Protein AF-A0A3G5BIB3-F1 (afdb_monomer_lite)

Structure (mmCIF, N/CA/C/O backbone):
data_AF-A0A3G5BIB3-F1
#
_entry.id   AF-A0A3G5BIB3-F1
#
loop_
_atom_site.group_PDB
_atom_site.id
_atom_site.type_symbol
_atom_site.label_atom_id
_atom_site.label_alt_id
_atom_site.label_comp_id
_atom_site.label_asym_id
_atom_site.label_entity_id
_atom_site.label_seq_id
_atom_site.pdbx_PDB_ins_code
_atom_site.Cartn_x
_atom_site.Cartn_y
_atom_site.Cartn_z
_atom_site.occupancy
_atom_site.B_iso_or_equiv
_atom_site.auth_seq_id
_atom_site.auth_comp_id
_atom_site.auth_asym_id
_atom_site.auth_atom_id
_atom_site.pdbx_PDB_model_num
ATOM 1 N N . MET A 1 1 ? 19.398 27.081 -28.975 1.00 46.00 1 MET A N 1
ATOM 2 C CA . MET A 1 1 ? 18.279 27.128 -28.005 1.00 46.00 1 MET A CA 1
ATOM 3 C C . MET A 1 1 ? 17.680 25.723 -27.835 1.00 46.00 1 MET A C 1
ATOM 5 O O . MET A 1 1 ? 16.644 25.435 -28.407 1.00 46.00 1 MET A O 1
ATOM 9 N N . LYS A 1 2 ? 18.374 24.800 -27.146 1.00 48.09 2 LYS A N 1
ATOM 10 C CA . LYS A 1 2 ? 17.973 23.372 -27.026 1.00 48.09 2 LYS A CA 1
ATOM 11 C C . LYS A 1 2 ? 18.078 22.798 -25.601 1.00 48.09 2 LYS A C 1
ATOM 13 O O . LYS A 1 2 ? 17.690 21.661 -25.379 1.00 48.09 2 LYS A O 1
ATOM 18 N N . PHE A 1 3 ? 18.559 23.583 -24.635 1.00 48.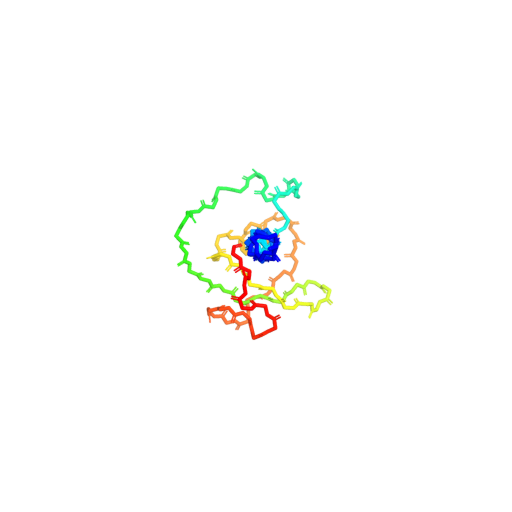06 3 PHE A N 1
ATOM 19 C CA . PHE A 1 3 ? 18.850 23.109 -23.275 1.00 48.06 3 PHE A CA 1
ATOM 20 C C . PHE A 1 3 ? 17.691 23.272 -22.277 1.00 48.06 3 PHE A C 1
ATOM 22 O O . PHE A 1 3 ? 17.754 22.719 -21.189 1.00 48.06 3 PHE A O 1
ATOM 29 N N . LEU A 1 4 ? 16.615 23.982 -22.636 1.00 48.22 4 LEU A N 1
ATOM 30 C CA . LEU A 1 4 ? 15.492 24.241 -21.721 1.00 48.22 4 LEU A CA 1
ATOM 31 C C . LEU A 1 4 ? 14.483 23.082 -21.620 1.00 48.22 4 LEU A C 1
ATOM 33 O O . LEU A 1 4 ? 13.784 22.971 -20.619 1.00 48.22 4 LEU A O 1
ATOM 37 N N . LEU A 1 5 ? 14.423 22.197 -22.621 1.00 49.53 5 LEU A N 1
ATOM 38 C CA . LEU A 1 5 ? 13.483 21.065 -22.639 1.00 49.53 5 LEU A CA 1
ATOM 39 C C . LEU A 1 5 ? 13.928 19.894 -21.750 1.00 49.53 5 LEU A C 1
ATOM 41 O O . LEU A 1 5 ? 13.087 19.167 -21.233 1.00 49.53 5 LEU A O 1
ATOM 45 N N . VAL A 1 6 ? 15.237 19.728 -21.535 1.00 52.22 6 VAL A N 1
ATOM 46 C CA . VAL A 1 6 ? 15.771 18.614 -20.731 1.00 52.22 6 VAL A CA 1
ATOM 47 C C . VAL A 1 6 ? 15.498 18.828 -19.238 1.00 52.22 6 VAL A C 1
ATOM 49 O O . VAL A 1 6 ? 15.204 17.870 -18.528 1.00 52.22 6 VAL A O 1
ATOM 52 N N . SER A 1 7 ? 15.495 20.078 -18.762 1.00 51.31 7 SER A N 1
ATOM 53 C CA . SER A 1 7 ? 15.245 20.373 -17.345 1.00 51.31 7 SER A CA 1
ATOM 54 C C . SER A 1 7 ? 13.793 20.136 -16.917 1.00 51.31 7 SER A C 1
ATOM 56 O O . SER A 1 7 ? 13.565 19.713 -15.788 1.00 51.31 7 SER A O 1
ATOM 58 N N . PHE A 1 8 ? 12.805 20.336 -17.797 1.00 47.59 8 PHE A N 1
ATOM 59 C CA . PHE A 1 8 ? 11.394 20.101 -17.451 1.00 47.59 8 PHE A CA 1
ATOM 60 C C . PHE A 1 8 ? 11.046 18.611 -17.316 1.00 47.59 8 PHE A C 1
ATOM 62 O O . PHE A 1 8 ? 10.244 18.246 -16.457 1.00 47.59 8 PHE A O 1
ATOM 69 N N . ALA A 1 9 ? 11.682 17.740 -18.105 1.00 50.47 9 ALA A N 1
ATOM 70 C CA . ALA A 1 9 ? 11.471 16.294 -18.006 1.00 50.47 9 ALA A CA 1
ATOM 71 C C . ALA A 1 9 ? 11.986 15.717 -16.674 1.00 50.47 9 ALA A C 1
ATOM 73 O O . ALA A 1 9 ? 11.385 14.800 -16.121 1.00 50.47 9 ALA A O 1
ATOM 74 N N . ILE A 1 10 ? 13.066 16.284 -16.126 1.00 51.78 10 ILE A N 1
ATOM 75 C CA . ILE A 1 10 ? 13.637 15.845 -14.845 1.00 51.78 10 ILE A CA 1
ATOM 76 C C . ILE A 1 10 ? 12.742 16.281 -13.676 1.00 51.78 10 ILE A C 1
ATOM 78 O O . ILE A 1 10 ? 12.535 15.506 -12.748 1.00 51.78 10 ILE A O 1
ATOM 82 N N . VAL A 1 11 ? 12.136 17.472 -13.740 1.00 46.19 11 VAL A N 1
ATOM 83 C CA . VAL A 1 11 ? 11.208 17.953 -12.698 1.00 46.19 11 VAL A CA 1
ATOM 84 C C . VAL A 1 11 ? 9.925 17.110 -12.649 1.00 46.19 11 VAL A C 1
ATOM 86 O O . VAL A 1 11 ? 9.439 16.805 -11.562 1.00 46.19 11 VAL A O 1
ATOM 89 N N . LEU A 1 12 ? 9.421 16.645 -13.798 1.00 43.19 12 LEU A N 1
ATOM 90 C CA . LEU A 1 12 ? 8.273 15.728 -13.849 1.00 43.19 12 LEU A CA 1
ATOM 91 C C . LEU A 1 12 ? 8.593 14.326 -13.304 1.00 43.19 12 LEU A C 1
ATOM 93 O O . LEU A 1 12 ? 7.710 13.692 -12.734 1.00 43.19 12 LEU A O 1
ATOM 97 N N . MET A 1 13 ? 9.843 13.856 -13.403 1.00 41.94 13 MET A N 1
ATOM 98 C CA . MET A 1 13 ? 10.250 12.595 -12.766 1.00 41.94 13 MET A CA 1
ATOM 99 C C . MET A 1 13 ? 10.360 12.693 -11.238 1.00 41.94 13 MET A C 1
ATOM 101 O O . MET A 1 13 ? 10.218 11.680 -10.560 1.00 41.94 13 MET A O 1
ATOM 105 N N . ILE A 1 14 ? 10.574 13.889 -10.682 1.00 46.34 14 ILE A N 1
ATOM 106 C CA . ILE A 1 14 ? 10.649 14.094 -9.225 1.00 46.34 14 ILE A CA 1
ATOM 107 C C . ILE A 1 14 ? 9.242 14.236 -8.617 1.00 46.34 14 ILE A C 1
ATOM 109 O O . ILE A 1 14 ? 9.015 13.813 -7.488 1.00 46.34 14 ILE A O 1
ATOM 113 N N . LEU A 1 15 ? 8.276 14.769 -9.372 1.00 42.66 15 LEU A N 1
ATOM 114 C CA . LEU A 1 15 ? 6.886 14.938 -8.921 1.00 42.66 15 LEU A CA 1
ATOM 115 C C . LEU A 1 15 ? 6.035 13.658 -9.014 1.00 42.66 15 LEU A C 1
ATOM 117 O O . LEU A 1 15 ? 4.955 13.606 -8.437 1.00 42.66 15 LEU A O 1
ATOM 121 N N . GLY A 1 16 ? 6.514 12.628 -9.717 1.00 40.78 16 GLY A N 1
ATOM 122 C CA . GLY A 1 16 ? 5.858 11.318 -9.813 1.00 40.78 16 GLY A CA 1
ATOM 123 C C . GLY A 1 16 ? 6.141 10.372 -8.641 1.00 40.78 16 GLY A C 1
ATOM 124 O O . GLY A 1 16 ? 5.712 9.224 -8.678 1.00 40.78 16 GLY A O 1
ATOM 125 N N . LEU A 1 17 ? 6.861 10.824 -7.610 1.00 47.19 17 LEU A N 1
ATOM 126 C CA . LEU A 1 17 ? 7.032 10.112 -6.339 1.00 47.19 17 LEU A CA 1
ATOM 127 C C . LEU A 1 17 ? 5.808 10.358 -5.450 1.00 47.19 17 LEU A C 1
ATOM 129 O O . LEU A 1 17 ? 5.915 10.909 -4.359 1.00 47.19 17 LEU A O 1
ATOM 133 N N . THR A 1 18 ? 4.618 10.010 -5.934 1.00 52.75 18 THR A N 1
ATOM 134 C CA . THR A 1 18 ? 3.437 10.007 -5.074 1.00 52.75 18 THR A CA 1
ATOM 135 C C . THR A 1 18 ? 3.522 8.750 -4.231 1.00 52.75 18 THR A C 1
ATOM 137 O O . THR A 1 18 ? 3.388 7.642 -4.756 1.00 52.75 18 THR A O 1
ATOM 140 N N . SER A 1 19 ? 3.791 8.895 -2.939 1.00 57.78 19 SER A N 1
ATOM 141 C CA . SER A 1 19 ? 3.668 7.770 -2.030 1.00 57.78 19 SER A CA 1
ATOM 142 C C . SER A 1 19 ? 2.241 7.231 -2.093 1.00 57.78 19 SER A C 1
ATOM 144 O O . SER A 1 19 ? 1.273 7.993 -2.167 1.00 57.78 19 SER A O 1
ATOM 146 N N . GLY A 1 20 ? 2.073 5.906 -2.074 1.00 61.69 20 GLY A N 1
ATOM 147 C CA . GLY A 1 20 ? 0.736 5.286 -2.088 1.00 61.69 20 GLY A CA 1
ATOM 148 C C . GLY A 1 20 ? -0.116 5.616 -0.856 1.00 61.69 20 GLY A C 1
ATOM 149 O O . GLY A 1 20 ? -1.270 5.202 -0.750 1.00 61.69 20 GLY A O 1
ATOM 150 N N . TYR A 1 21 ? 0.451 6.368 0.082 1.00 68.75 21 TYR A N 1
ATOM 151 C CA . TYR A 1 21 ? -0.184 6.940 1.251 1.00 68.75 21 TYR A CA 1
ATOM 152 C C . TYR A 1 21 ? 0.209 8.417 1.369 1.00 68.75 21 TYR A C 1
ATOM 154 O O . TYR A 1 21 ? 1.262 8.832 0.889 1.00 68.75 21 TYR A O 1
ATOM 162 N N . ASP A 1 22 ? -0.652 9.200 2.007 1.00 71.69 22 ASP A N 1
ATOM 163 C CA . ASP A 1 22 ? -0.386 10.606 2.295 1.00 71.69 22 ASP A CA 1
ATOM 164 C C . ASP A 1 22 ? 0.574 10.699 3.494 1.00 71.69 22 ASP A C 1
ATOM 166 O O . ASP A 1 22 ? 0.237 10.280 4.605 1.00 71.69 22 ASP A O 1
ATOM 170 N N . ASP A 1 23 ? 1.789 11.197 3.270 1.00 66.69 23 ASP A N 1
ATOM 171 C CA . ASP A 1 23 ? 2.812 11.393 4.301 1.00 66.69 23 ASP A CA 1
ATOM 172 C C . ASP A 1 23 ? 2.518 12.593 5.216 1.00 66.69 23 ASP A C 1
ATOM 174 O O . ASP A 1 23 ? 3.115 12.712 6.290 1.00 66.69 23 ASP A O 1
ATOM 178 N N . HIS A 1 24 ? 1.546 13.431 4.847 1.00 68.81 24 HIS A N 1
ATOM 179 C CA . HIS A 1 24 ? 0.995 14.486 5.689 1.00 68.81 24 HIS A CA 1
ATOM 180 C C . HIS A 1 24 ? -0.204 14.028 6.527 1.00 68.81 24 HIS A C 1
ATOM 182 O O . HIS A 1 24 ? -0.618 14.759 7.435 1.00 68.81 24 HIS A O 1
ATOM 188 N N . ASP A 1 25 ? -0.758 12.835 6.288 1.00 74.56 25 ASP A N 1
ATOM 189 C CA . ASP A 1 25 ? -1.848 12.324 7.114 1.00 74.56 25 ASP A CA 1
ATOM 190 C C . ASP A 1 25 ? -1.301 11.989 8.527 1.00 74.56 25 ASP A C 1
ATOM 192 O O . ASP A 1 25 ? -0.350 11.207 8.686 1.00 74.56 25 ASP A O 1
ATOM 196 N N . PRO A 1 26 ? -1.884 12.583 9.592 1.00 77.19 26 PRO A N 1
ATOM 197 C CA . PRO A 1 26 ? -1.435 12.412 10.975 1.00 77.19 26 PRO A CA 1
ATOM 198 C C . PRO A 1 26 ? -1.451 10.956 11.458 1.00 77.19 26 PRO A C 1
ATOM 200 O O . PRO A 1 26 ? -0.808 10.640 12.464 1.00 77.19 26 PRO A O 1
ATOM 203 N N . CYS A 1 27 ? -2.167 10.075 10.759 1.00 79.31 27 CYS A N 1
ATOM 204 C CA . CYS A 1 27 ? -2.071 8.632 10.911 1.00 79.31 27 CYS A CA 1
ATOM 205 C C . CYS A 1 27 ? -0.661 8.113 10.592 1.00 79.31 27 CYS A C 1
ATOM 207 O O . CYS A 1 27 ? -0.010 7.500 11.442 1.00 79.31 27 CYS A O 1
ATOM 209 N N . PHE A 1 28 ? -0.173 8.373 9.378 1.00 76.25 28 PHE A N 1
ATOM 210 C CA . PHE A 1 28 ? 1.056 7.771 8.864 1.00 76.25 28 PHE A CA 1
ATOM 211 C C . PHE A 1 28 ? 2.306 8.399 9.485 1.00 76.25 28 PHE A C 1
ATOM 213 O O . PHE A 1 28 ? 3.305 7.705 9.664 1.00 76.25 28 PHE A O 1
ATOM 220 N N . LEU A 1 29 ? 2.227 9.654 9.944 1.00 73.88 29 LEU A N 1
ATOM 221 C CA . LEU A 1 29 ? 3.297 10.322 10.702 1.00 73.88 29 LEU A CA 1
ATOM 222 C C . LEU A 1 29 ? 3.671 9.605 12.009 1.00 73.88 29 LEU A C 1
ATOM 224 O O . LEU A 1 29 ? 4.805 9.713 12.479 1.00 73.88 29 LEU A O 1
ATOM 228 N N . LYS A 1 30 ? 2.733 8.872 12.618 1.00 71.44 30 LYS A N 1
ATOM 229 C CA . LYS A 1 30 ? 2.969 8.137 13.874 1.00 71.44 30 LYS A CA 1
ATOM 230 C C . LYS A 1 30 ? 3.527 6.736 13.649 1.00 71.44 30 LYS A C 1
ATOM 232 O O . LYS A 1 30 ? 3.934 6.074 14.605 1.00 71.44 30 LYS A O 1
ATOM 237 N N . CYS A 1 31 ? 3.558 6.278 12.406 1.00 73.75 31 CYS A N 1
ATOM 238 C CA . CYS A 1 31 ? 3.958 4.928 12.074 1.00 73.75 31 CYS A CA 1
ATOM 239 C C . CYS A 1 31 ? 5.441 4.873 11.715 1.00 73.75 31 CYS A C 1
ATOM 241 O O . CYS A 1 31 ? 5.928 5.552 10.815 1.00 73.75 31 CYS A O 1
ATOM 243 N N . LYS A 1 32 ? 6.187 4.022 12.424 1.00 68.50 32 LYS A N 1
ATOM 244 C CA . LYS A 1 32 ? 7.560 3.692 12.040 1.00 68.50 32 LYS A CA 1
ATOM 245 C C . LYS A 1 32 ? 7.526 2.655 10.928 1.00 68.50 32 LYS A C 1
ATOM 247 O O . LYS A 1 32 ? 7.342 1.469 11.192 1.00 68.50 32 LYS A O 1
ATOM 252 N N . PHE A 1 33 ? 7.730 3.097 9.695 1.00 71.38 33 PHE A N 1
ATOM 253 C CA . PHE A 1 33 ? 7.915 2.189 8.570 1.00 71.38 33 PHE A CA 1
ATOM 254 C C . PHE A 1 33 ? 9.363 1.717 8.516 1.00 71.38 33 PHE A C 1
ATOM 256 O O . PHE A 1 33 ? 10.306 2.512 8.573 1.00 71.38 33 PHE A O 1
ATOM 263 N N . TRP A 1 34 ? 9.554 0.412 8.365 1.00 63.72 34 TRP A N 1
ATOM 264 C CA . TRP A 1 34 ? 10.847 -0.110 7.955 1.00 63.72 34 TRP A CA 1
ATOM 265 C C . TRP A 1 34 ? 11.081 0.306 6.505 1.00 63.72 34 TRP A C 1
ATOM 267 O O . TRP A 1 34 ? 10.223 0.083 5.661 1.00 63.72 34 TRP A O 1
ATOM 277 N N . ARG A 1 35 ? 12.243 0.883 6.183 1.00 64.62 35 ARG A N 1
ATOM 278 C CA . ARG A 1 35 ? 12.587 1.298 4.805 1.00 64.62 35 ARG A CA 1
ATOM 279 C C . ARG A 1 35 ? 12.860 0.125 3.850 1.00 64.62 35 ARG A C 1
ATOM 281 O O . ARG A 1 35 ? 13.443 0.321 2.789 1.00 64.62 35 ARG A O 1
ATOM 288 N N . SER A 1 36 ? 12.482 -1.096 4.227 1.00 72.94 36 SER A N 1
ATOM 289 C CA . SER A 1 36 ? 12.585 -2.240 3.329 1.00 72.94 36 SER A CA 1
ATOM 290 C C . SER A 1 36 ? 11.491 -2.121 2.275 1.00 72.94 36 SER A C 1
ATOM 292 O O . SER A 1 36 ? 10.303 -2.064 2.607 1.00 72.94 36 SER A O 1
ATOM 294 N N . ILE A 1 37 ? 11.914 -2.027 1.017 1.00 78.00 37 ILE A N 1
ATOM 295 C CA . ILE A 1 37 ? 11.029 -1.883 -0.134 1.00 78.00 37 ILE A CA 1
ATOM 296 C C . ILE A 1 37 ? 10.524 -3.282 -0.485 1.00 78.00 37 ILE A C 1
ATOM 298 O O . ILE A 1 37 ? 11.255 -4.094 -1.046 1.00 78.00 37 ILE A O 1
ATOM 302 N N . SER A 1 38 ? 9.273 -3.562 -0.134 1.00 86.06 38 SER A N 1
ATOM 303 C CA . SER A 1 38 ? 8.573 -4.803 -0.465 1.00 86.06 38 SER A CA 1
ATOM 304 C C . SER A 1 38 ? 7.170 -4.430 -0.904 1.00 86.06 38 SER A C 1
ATOM 306 O O . SER A 1 38 ? 6.225 -4.481 -0.120 1.00 86.06 38 SER A O 1
ATOM 308 N N . ARG A 1 39 ? 7.065 -3.939 -2.141 1.00 87.06 39 ARG A N 1
ATOM 309 C CA . ARG A 1 39 ? 5.848 -3.283 -2.616 1.00 87.06 39 ARG A CA 1
ATOM 310 C C . ARG A 1 39 ? 4.642 -4.200 -2.520 1.00 87.06 39 ARG A C 1
ATOM 312 O O . ARG A 1 39 ? 4.748 -5.402 -2.771 1.00 87.06 39 ARG A O 1
ATOM 319 N N . ILE A 1 40 ? 3.500 -3.607 -2.219 1.00 90.50 40 ILE A N 1
ATOM 320 C CA . ILE A 1 40 ? 2.215 -4.296 -2.186 1.00 90.50 40 ILE A CA 1
ATOM 321 C C . ILE A 1 40 ? 1.149 -3.456 -2.875 1.00 90.50 40 ILE A C 1
ATOM 323 O O . ILE A 1 40 ? 1.165 -2.229 -2.790 1.00 90.50 40 ILE A O 1
ATOM 327 N N . CYS A 1 41 ? 0.200 -4.128 -3.510 1.00 91.31 41 CYS A N 1
ATOM 328 C CA . CYS A 1 41 ? -0.973 -3.508 -4.086 1.00 91.31 41 CYS A CA 1
ATOM 329 C C . CYS A 1 41 ? -2.131 -3.642 -3.105 1.00 91.31 41 CYS A C 1
ATOM 331 O O . CYS A 1 41 ? -2.453 -4.749 -2.655 1.00 91.31 41 CYS A O 1
ATOM 333 N N . VAL A 1 42 ? -2.761 -2.521 -2.768 1.00 92.56 42 VAL A N 1
ATOM 334 C CA . VAL A 1 42 ? -3.906 -2.487 -1.860 1.00 92.56 42 VAL A CA 1
ATOM 335 C C . VAL A 1 42 ? -5.103 -1.824 -2.517 1.00 92.56 42 VAL A C 1
ATOM 337 O O . VAL A 1 42 ? -4.956 -0.930 -3.345 1.00 92.56 42 VAL A O 1
ATOM 340 N N . LYS A 1 43 ? -6.298 -2.220 -2.089 1.00 92.44 43 LYS A N 1
ATOM 341 C CA . LYS A 1 43 ? -7.545 -1.529 -2.390 1.00 92.44 43 LYS A CA 1
ATOM 342 C C . LYS A 1 43 ? -7.947 -0.669 -1.200 1.00 92.44 43 LYS A C 1
ATOM 344 O O . LYS A 1 43 ? -8.078 -1.163 -0.079 1.00 92.44 43 LYS A O 1
ATOM 349 N N . THR A 1 44 ? -8.107 0.621 -1.451 1.00 89.81 44 THR A N 1
ATOM 350 C CA . THR A 1 44 ? -8.572 1.617 -0.479 1.00 89.81 44 THR A CA 1
ATOM 351 C C . THR A 1 44 ? -10.086 1.543 -0.280 1.00 89.81 44 THR A C 1
ATOM 353 O O . THR A 1 44 ? -10.797 0.873 -1.031 1.00 89.81 44 THR A O 1
ATOM 356 N N . GLU A 1 45 ? -10.583 2.257 0.729 1.00 89.12 45 GLU A N 1
ATOM 357 C CA . GLU A 1 45 ? -12.006 2.308 1.095 1.00 89.12 45 GLU A CA 1
ATOM 358 C C . GLU A 1 45 ? -12.877 2.852 -0.045 1.00 89.12 45 GLU A C 1
ATOM 360 O O . GLU A 1 45 ? -13.969 2.344 -0.288 1.00 89.12 45 GLU A O 1
ATOM 365 N N . ASP A 1 46 ? -12.343 3.809 -0.807 1.00 87.19 46 ASP A N 1
ATOM 366 C CA . ASP A 1 46 ? -12.993 4.410 -1.978 1.00 87.19 46 ASP A CA 1
ATOM 367 C C . ASP A 1 46 ? -12.974 3.492 -3.214 1.00 87.19 46 ASP A C 1
ATOM 369 O O . ASP A 1 46 ? -13.418 3.862 -4.300 1.00 87.19 46 ASP A O 1
ATOM 373 N N . GLY A 1 47 ? -12.418 2.285 -3.079 1.00 87.31 47 GLY A N 1
ATOM 374 C CA . GLY A 1 47 ? -12.299 1.303 -4.149 1.00 87.31 47 GLY A CA 1
ATOM 375 C C . GLY A 1 47 ? -11.116 1.525 -5.090 1.00 87.31 47 GLY A C 1
ATOM 376 O O . GLY A 1 47 ? -10.957 0.740 -6.024 1.00 87.31 47 GLY A O 1
ATOM 377 N N . THR A 1 48 ? -10.278 2.538 -4.843 1.00 88.81 48 THR A N 1
ATOM 378 C CA . THR A 1 48 ? -9.075 2.806 -5.648 1.00 88.81 48 THR A CA 1
ATOM 379 C C . THR A 1 48 ? -7.927 1.875 -5.269 1.00 88.81 48 THR A C 1
ATOM 381 O O . THR A 1 48 ? -7.733 1.568 -4.089 1.00 88.81 48 THR A O 1
ATOM 384 N N . GLU A 1 49 ? -7.169 1.430 -6.266 1.00 89.81 49 GLU A N 1
ATOM 385 C CA . GLU A 1 49 ? -5.962 0.626 -6.078 1.00 89.81 49 GLU A CA 1
ATOM 386 C C . GLU A 1 49 ? -4.747 1.539 -5.896 1.00 89.81 49 GLU A C 1
ATOM 388 O O . GLU A 1 49 ? -4.563 2.485 -6.664 1.00 89.81 49 GLU A O 1
ATOM 393 N N . LYS A 1 50 ? -3.927 1.264 -4.878 1.00 88.00 50 LYS A N 1
ATOM 394 C CA . LYS A 1 50 ? -2.708 2.020 -4.570 1.00 88.00 50 LYS A CA 1
ATOM 395 C C . LYS A 1 50 ? -1.544 1.093 -4.270 1.00 88.00 50 LYS A C 1
ATOM 397 O O . LYS A 1 50 ? -1.717 0.078 -3.587 1.00 88.00 50 LYS A O 1
ATOM 402 N N . THR A 1 51 ? -0.351 1.470 -4.715 1.00 89.19 51 THR A N 1
ATOM 403 C CA . THR A 1 51 ? 0.870 0.735 -4.372 1.00 89.19 51 THR A CA 1
ATOM 404 C C . THR A 1 51 ? 1.503 1.301 -3.115 1.00 89.19 51 THR A C 1
ATOM 406 O O . THR A 1 51 ? 1.913 2.455 -3.087 1.00 89.19 51 THR A O 1
ATOM 409 N N . LEU A 1 52 ? 1.640 0.478 -2.078 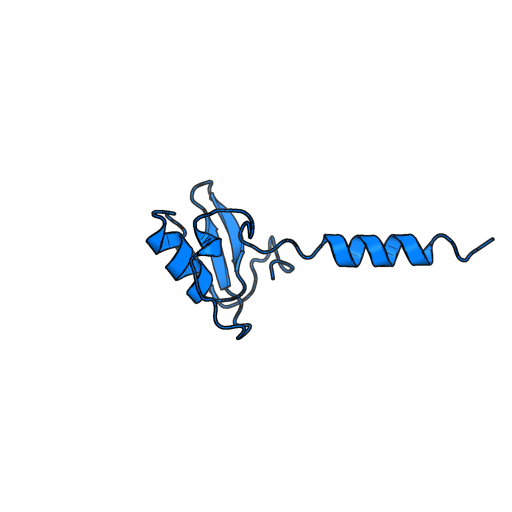1.00 87.12 52 LEU A N 1
ATOM 410 C CA . LEU A 1 52 ? 2.368 0.843 -0.866 1.00 87.12 52 LEU A CA 1
ATOM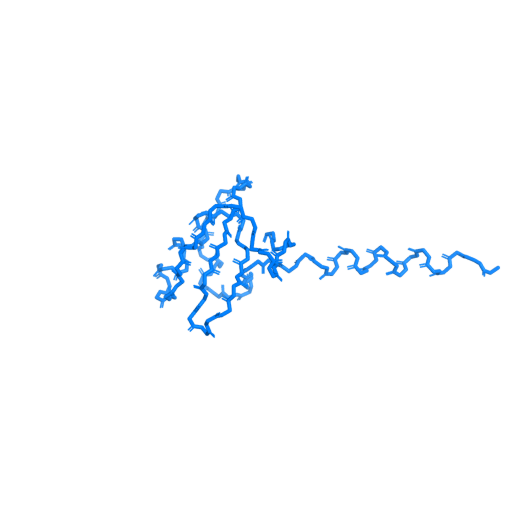 411 C C . LEU A 1 52 ? 3.789 0.286 -0.890 1.00 87.12 52 LEU A C 1
ATOM 413 O O . LEU A 1 52 ? 4.065 -0.767 -1.468 1.00 87.12 52 LEU A O 1
ATOM 417 N N . ILE A 1 53 ? 4.671 0.963 -0.161 1.00 83.62 53 ILE A N 1
ATOM 418 C CA . ILE A 1 53 ? 6.103 0.657 -0.034 1.00 83.62 53 ILE A CA 1
ATOM 419 C C . ILE A 1 53 ? 6.329 -0.730 0.579 1.00 83.62 53 ILE A C 1
ATOM 421 O O . ILE A 1 53 ? 7.290 -1.419 0.228 1.00 83.62 53 ILE A O 1
ATOM 425 N N . ASN A 1 54 ? 5.462 -1.103 1.532 1.00 85.44 54 ASN A N 1
ATOM 426 C CA . ASN A 1 54 ? 5.429 -2.385 2.222 1.00 85.44 54 ASN A CA 1
ATOM 427 C C . ASN A 1 54 ? 4.160 -2.579 3.063 1.00 85.44 54 ASN A C 1
ATOM 429 O O . ASN A 1 54 ? 3.361 -1.665 3.276 1.00 85.44 54 ASN A O 1
ATOM 433 N N . GLU A 1 55 ? 4.021 -3.784 3.615 1.00 88.56 55 GLU A N 1
ATOM 434 C CA . GLU A 1 55 ? 2.935 -4.152 4.528 1.00 88.56 55 GLU A CA 1
ATOM 435 C C . GLU A 1 55 ? 2.898 -3.350 5.829 1.00 88.56 55 GLU A C 1
ATOM 437 O O . GLU A 1 55 ? 1.833 -3.236 6.431 1.00 88.56 55 GLU A O 1
ATOM 442 N N . SER A 1 56 ? 4.011 -2.750 6.269 1.00 86.62 56 SER A N 1
ATOM 443 C CA . SER A 1 56 ? 3.998 -1.916 7.482 1.00 86.62 56 SER A CA 1
ATOM 444 C C . SER A 1 56 ? 3.098 -0.692 7.296 1.00 86.62 56 SER A C 1
ATOM 446 O O . SER A 1 56 ? 2.441 -0.264 8.243 1.00 86.62 56 SER A O 1
ATOM 448 N N . VAL A 1 57 ? 3.009 -0.166 6.071 1.00 86.44 57 VAL A N 1
ATOM 449 C CA . VAL A 1 57 ? 2.080 0.919 5.726 1.00 86.44 57 VAL A CA 1
ATOM 450 C C . VAL A 1 57 ? 0.632 0.445 5.778 1.00 86.44 57 VAL A C 1
ATOM 452 O O .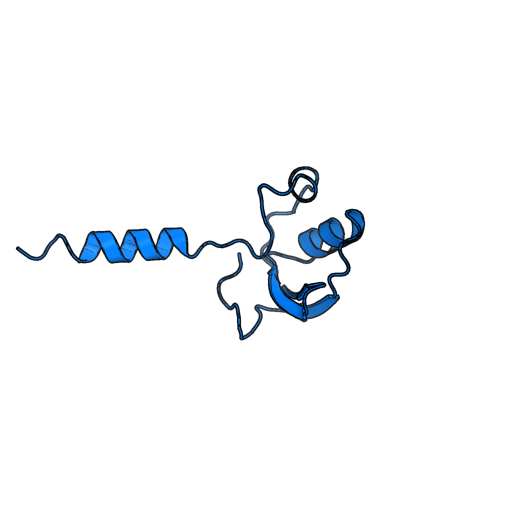 VAL A 1 57 ? -0.218 1.134 6.336 1.00 86.44 57 VAL A O 1
ATOM 455 N N . LEU A 1 58 ? 0.344 -0.760 5.281 1.00 88.50 58 LEU A N 1
ATOM 456 C CA . LEU A 1 58 ? -0.995 -1.344 5.380 1.00 88.50 58 LEU A CA 1
ATOM 457 C C . LEU A 1 58 ? -1.407 -1.582 6.841 1.00 88.50 58 LEU A C 1
ATOM 459 O O . LEU A 1 58 ? -2.543 -1.303 7.220 1.00 88.50 58 LEU A O 1
ATOM 463 N N . LEU A 1 59 ? -0.492 -2.075 7.678 1.00 88.62 59 LEU A N 1
ATOM 464 C CA . LEU A 1 59 ? -0.735 -2.257 9.112 1.00 88.62 59 LEU A CA 1
ATOM 465 C C . LEU A 1 59 ? -1.000 -0.923 9.815 1.00 88.62 59 LEU A C 1
ATOM 467 O O . LEU A 1 59 ? -1.909 -0.838 10.639 1.00 88.62 59 LEU A O 1
ATOM 471 N N . CYS A 1 60 ? -0.252 0.119 9.457 1.00 87.44 60 CYS A N 1
ATOM 472 C CA . CYS A 1 60 ? -0.490 1.472 9.945 1.00 87.44 60 CYS A CA 1
ATOM 473 C C . CYS A 1 60 ? -1.885 1.977 9.563 1.00 87.44 60 CYS A C 1
ATOM 475 O O . CYS A 1 60 ? -2.640 2.410 10.431 1.00 87.44 60 CYS A O 1
ATOM 477 N N . ALA A 1 61 ? -2.258 1.839 8.288 1.00 87.94 61 ALA A N 1
ATOM 478 C CA . ALA A 1 61 ? -3.571 2.235 7.793 1.00 87.94 61 ALA A CA 1
ATOM 479 C C . ALA A 1 61 ? -4.694 1.548 8.592 1.00 87.94 61 ALA A C 1
ATOM 481 O O . ALA A 1 61 ? -5.606 2.218 9.077 1.00 87.94 61 ALA A O 1
ATOM 482 N N . LYS A 1 62 ? -4.574 0.236 8.838 1.00 87.31 62 LYS A N 1
ATOM 483 C CA . LYS A 1 62 ? -5.514 -0.519 9.686 1.00 87.31 62 LYS A CA 1
ATOM 484 C C . LYS A 1 62 ? -5.559 -0.003 11.125 1.00 87.31 62 LYS A C 1
ATOM 486 O O . LYS A 1 62 ? -6.644 0.133 11.681 1.00 87.31 62 LYS A O 1
ATOM 491 N N . GLY A 1 63 ? -4.407 0.319 11.717 1.00 85.38 63 GLY A N 1
ATOM 492 C CA . GLY A 1 63 ? -4.324 0.937 13.047 1.00 85.38 63 GLY A CA 1
ATOM 493 C C . GLY A 1 63 ? -5.015 2.303 13.130 1.00 85.38 63 GLY A C 1
ATOM 494 O O . GLY A 1 63 ? -5.464 2.706 14.199 1.00 85.38 63 GLY A O 1
ATOM 495 N N . CYS A 1 64 ? -5.162 2.983 11.996 1.00 86.38 64 CYS A N 1
ATOM 496 C CA . CYS A 1 64 ? -5.903 4.233 11.865 1.00 86.38 64 CYS A CA 1
ATOM 497 C C . CYS A 1 64 ? -7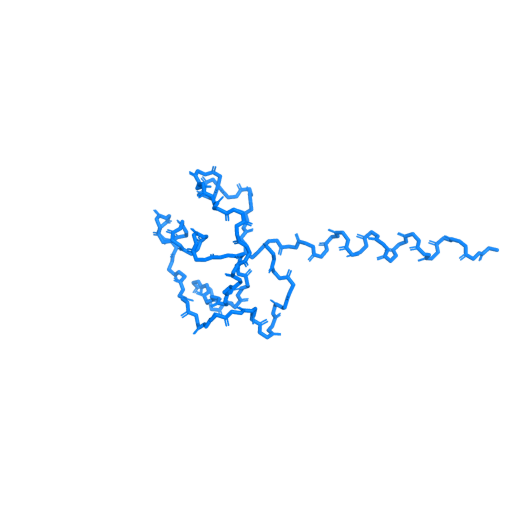.353 4.047 11.411 1.00 86.38 64 CYS A C 1
ATOM 499 O O . CYS A 1 64 ? -7.965 5.001 10.935 1.00 86.38 64 CYS A O 1
ATOM 501 N N . ASN A 1 65 ? -7.902 2.836 11.540 1.00 86.50 65 ASN A N 1
ATOM 502 C CA . ASN A 1 65 ? -9.249 2.481 11.096 1.00 86.50 65 ASN A CA 1
ATOM 503 C C . ASN A 1 65 ? -9.497 2.705 9.596 1.00 86.50 65 ASN A C 1
ATOM 505 O O . ASN A 1 65 ? -10.646 2.847 9.190 1.00 86.50 65 ASN A O 1
ATOM 509 N N . ARG A 1 66 ? -8.448 2.709 8.762 1.00 87.06 66 ARG A N 1
ATOM 510 C CA . ARG A 1 66 ? -8.604 2.668 7.306 1.00 87.06 66 ARG A CA 1
ATOM 511 C C . ARG A 1 66 ? -8.835 1.225 6.881 1.00 87.06 66 ARG A C 1
ATOM 513 O O . ARG A 1 66 ? -7.997 0.352 7.125 1.00 87.06 66 ARG A O 1
ATOM 520 N N . ASN A 1 67 ? -9.942 0.967 6.200 1.00 88.50 67 ASN A N 1
ATOM 521 C CA . ASN A 1 67 ? -10.315 -0.352 5.704 1.00 88.50 67 ASN A CA 1
ATOM 522 C C . ASN A 1 67 ? -9.614 -0.689 4.376 1.00 88.50 67 ASN A C 1
ATOM 524 O O . ASN A 1 67 ? -10.243 -0.960 3.354 1.00 88.50 67 ASN A O 1
ATOM 528 N N . TRP A 1 68 ? -8.283 -0.624 4.378 1.00 91.50 68 TRP A N 1
ATOM 529 C CA . TRP A 1 68 ? -7.469 -0.986 3.222 1.00 91.50 68 TRP A CA 1
ATOM 530 C C . TRP A 1 68 ? -7.252 -2.496 3.188 1.00 91.50 68 TRP A C 1
ATOM 532 O O . TRP A 1 68 ? -6.959 -3.135 4.205 1.00 91.50 68 TRP A O 1
ATOM 542 N N . THR A 1 69 ? -7.371 -3.078 2.001 1.00 93.12 69 THR A N 1
ATOM 543 C CA . THR A 1 69 ? -7.254 -4.524 1.791 1.00 93.12 69 THR A CA 1
ATOM 544 C C . THR A 1 69 ? -6.086 -4.838 0.877 1.00 93.12 69 THR A C 1
ATOM 546 O O . THR A 1 69 ? -5.920 -4.216 -0.165 1.00 93.12 69 THR A O 1
ATOM 549 N N . LEU A 1 70 ? -5.258 -5.805 1.275 1.00 93.62 70 LEU A N 1
ATOM 550 C CA . LEU A 1 70 ? -4.193 -6.314 0.418 1.00 93.62 70 LEU A CA 1
ATOM 551 C C . LEU A 1 70 ? -4.823 -7.063 -0.760 1.00 93.62 70 LEU A C 1
ATOM 553 O O . LEU A 1 70 ? -5.616 -7.976 -0.536 1.00 93.62 70 LEU A O 1
ATOM 557 N N . LEU A 1 71 ? -4.458 -6.690 -1.985 1.00 93.56 71 LEU A N 1
ATOM 558 C CA . LEU A 1 71 ? -4.830 -7.429 -3.191 1.00 93.56 71 LEU A CA 1
ATOM 559 C C . L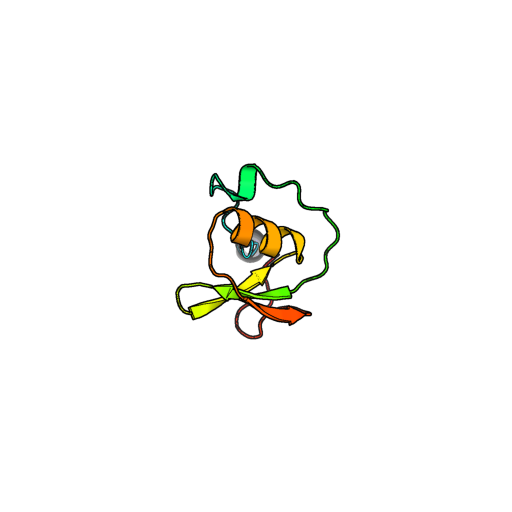EU A 1 71 ? -3.753 -8.460 -3.532 1.00 93.56 71 LEU A C 1
ATOM 561 O O . LEU A 1 71 ? -4.038 -9.652 -3.604 1.00 93.56 71 LEU A O 1
ATOM 565 N N . HIS A 1 72 ? -2.510 -8.010 -3.710 1.00 93.88 72 HIS A N 1
ATOM 566 C CA . HIS A 1 72 ? -1.366 -8.877 -3.988 1.00 93.88 72 HIS A CA 1
ATOM 567 C C . HIS A 1 72 ? -0.038 -8.194 -3.635 1.00 93.88 72 HIS A C 1
ATOM 569 O O . HIS A 1 72 ? 0.033 -6.979 -3.449 1.00 93.88 72 HIS A O 1
ATOM 575 N N . HIS A 1 73 ? 1.036 -8.980 -3.575 1.00 91.62 73 HIS A N 1
ATOM 576 C CA . HIS A 1 73 ? 2.396 -8.450 -3.491 1.00 91.62 73 HIS A CA 1
ATOM 577 C C . HIS A 1 73 ? 2.856 -7.919 -4.857 1.00 91.62 73 HIS A C 1
ATOM 579 O O . HIS A 1 73 ? 2.448 -8.427 -5.902 1.00 91.62 73 HIS A O 1
ATOM 585 N N . GLY A 1 74 ? 3.715 -6.905 -4.854 1.00 88.38 74 GLY A N 1
ATOM 586 C CA . GLY A 1 74 ? 4.089 -6.129 -6.037 1.00 88.38 74 GLY A CA 1
ATOM 587 C C . GLY A 1 74 ? 3.258 -4.855 -6.195 1.00 88.38 74 GLY A C 1
ATOM 588 O O . GLY A 1 74 ? 2.376 -4.571 -5.394 1.00 88.38 74 GLY A O 1
ATOM 589 N N . ALA A 1 75 ? 3.569 -4.060 -7.216 1.00 87.56 75 ALA A N 1
ATOM 590 C CA . ALA A 1 75 ? 2.842 -2.824 -7.499 1.00 87.56 75 ALA A CA 1
ATOM 591 C C . ALA A 1 75 ? 1.500 -3.096 -8.197 1.00 87.56 75 ALA A C 1
ATOM 593 O O . ALA A 1 75 ? 1.391 -4.055 -8.963 1.00 87.56 75 ALA A O 1
ATOM 594 N N . CYS A 1 76 ? 0.501 -2.246 -7.960 1.00 87.75 76 CYS A N 1
ATOM 595 C CA . CYS A 1 76 ? -0.763 -2.274 -8.684 1.00 87.75 76 CYS A CA 1
ATOM 596 C C . CYS A 1 76 ? -0.542 -1.977 -10.176 1.00 87.75 76 CYS A C 1
ATOM 598 O O . CYS A 1 76 ? 0.262 -1.102 -10.511 1.00 87.75 76 CYS A O 1
ATOM 600 N N . PRO A 1 77 ? -1.287 -2.619 -11.091 1.00 84.69 77 PRO A N 1
ATOM 601 C CA . PRO A 1 77 ? -1.182 -2.346 -12.526 1.00 84.69 77 PRO A CA 1
ATOM 602 C C . PRO A 1 77 ? -1.541 -0.898 -12.881 1.00 84.69 77 PRO A C 1
ATOM 604 O O . PRO A 1 77 ? -0.955 -0.314 -13.790 1.00 84.69 77 PRO A O 1
ATOM 607 N N . SER A 1 78 ? -2.501 -0.323 -12.151 1.00 79.50 78 SER A N 1
ATOM 608 C CA . SER A 1 78 ? -2.961 1.060 -12.295 1.00 79.50 78 SER A CA 1
ATOM 609 C C . SER A 1 78 ? -2.042 2.092 -11.639 1.00 79.50 78 SER A C 1
ATOM 611 O O . SER A 1 78 ? -2.183 3.279 -11.914 1.00 79.50 78 SER A O 1
ATOM 613 N N . ASP A 1 79 ? -1.118 1.654 -10.780 1.00 71.81 79 ASP A N 1
ATOM 614 C CA . ASP A 1 79 ? -0.188 2.511 -10.041 1.00 71.81 79 ASP A CA 1
ATOM 615 C C . ASP A 1 79 ? 1.182 1.818 -9.879 1.00 71.81 79 ASP A C 1
ATOM 617 O O . ASP A 1 79 ? 1.555 1.384 -8.788 1.00 71.81 79 ASP A O 1
ATOM 621 N N . PRO A 1 80 ? 1.969 1.673 -10.960 1.00 64.06 80 PRO A N 1
ATOM 622 C CA . PRO A 1 80 ? 3.273 1.009 -10.898 1.00 64.06 80 PRO A CA 1
ATOM 623 C C . PRO A 1 80 ? 4.344 1.832 -10.152 1.00 64.06 80 PRO A C 1
ATOM 625 O O . PRO A 1 80 ? 5.434 1.315 -9.867 1.00 64.06 80 PRO A O 1
ATOM 628 N N . GLY A 1 81 ? 4.051 3.111 -9.885 1.00 58.31 81 GLY A N 1
ATOM 629 C CA . GLY A 1 81 ? 4.975 4.124 -9.376 1.00 58.31 81 GLY A CA 1
ATOM 630 C C . GLY A 1 81 ? 4.826 4.463 -7.895 1.00 58.31 81 GLY A C 1
ATOM 631 O O . GLY A 1 81 ? 5.725 5.119 -7.376 1.00 58.31 81 GLY A O 1
ATOM 632 N N . GLY A 1 82 ? 3.766 4.013 -7.214 1.00 56.06 82 GLY A N 1
ATOM 633 C CA . GLY A 1 82 ? 3.605 4.229 -5.776 1.00 56.06 82 GLY A CA 1
ATOM 634 C C . GLY A 1 82 ? 4.809 3.703 -4.988 1.00 56.06 82 GLY A C 1
ATOM 635 O O . GLY A 1 82 ? 5.139 2.511 -5.039 1.00 56.06 82 GLY A O 1
ATOM 636 N N . PHE A 1 83 ? 5.505 4.618 -4.315 1.00 51.59 83 PHE A N 1
ATOM 637 C CA . PHE A 1 83 ? 6.700 4.354 -3.513 1.00 51.59 83 PHE A CA 1
ATOM 638 C C . PHE A 1 83 ? 6.488 4.595 -2.034 1.00 51.59 83 PHE A C 1
ATOM 640 O O . PHE A 1 83 ? 5.496 5.243 -1.634 1.00 51.59 83 PHE A O 1
#

Foldseek 3Di:
DPPPVVVVVVVVVVVLQDALDDCPPPLVVPFDDDQQQWWFWKQWPVRDIGIHRDCSVVVSCVVVVTPIGTPGTAGDPVRNNHD

Organism: Dolopus genitalis (NCBI:txid2488630)

Sequence (83 aa):
MKFLLVSFAIVLMILGLTSGYDDHDPCFLKCKFWRSISRICVKTEDGTEKTLINESVLLCAKGCNRNWTLLHHGACPSDPGGF

pLDDT: mean 73.77, std 16.93, range [40.78, 93.88]

Secondary structure (DSSP, 8-state):
--SHHHHHHHHHHHHT---SS-TTSTTGGG---------EEEE-TTS-EEEES-HHHHHHHHHTT---EEEEES-BTTBTT--

Radius of gyration: 15.08 Å; chains: 1; bounding box: 32×36×42 Å